Protein AF-A0A178ME48-F1 (afdb_monomer_lite)

Radius of gyration: 27.58 Å; chains: 1; bounding box: 76×24×87 Å

Structure (mmCIF, N/CA/C/O backbone):
data_AF-A0A178ME48-F1
#
_entry.id   AF-A0A178ME48-F1
#
loop_
_atom_site.group_PDB
_atom_site.id
_atom_site.type_symbol
_atom_site.label_atom_id
_atom_site.label_alt_id
_atom_site.label_comp_id
_atom_site.label_asym_id
_atom_site.label_entity_id
_atom_site.label_seq_id
_atom_site.pdbx_PDB_ins_code
_atom_site.Cartn_x
_atom_site.Cartn_y
_atom_site.Cartn_z
_atom_site.occupancy
_atom_site.B_iso_or_equiv
_atom_site.auth_seq_id
_atom_site.auth_comp_id
_atom_site.auth_asym_id
_atom_site.auth_atom_id
_atom_site.pdbx_PDB_model_num
ATOM 1 N N . MET A 1 1 ? -44.069 11.031 48.724 1.00 56.66 1 MET A N 1
ATOM 2 C CA . MET A 1 1 ? -45.030 9.923 48.886 1.00 56.66 1 MET A CA 1
ATOM 3 C C . MET A 1 1 ? -44.315 8.656 48.448 1.00 56.66 1 MET A C 1
ATOM 5 O O . MET A 1 1 ? -43.996 8.536 47.276 1.00 56.66 1 MET A O 1
ATOM 9 N N . TYR A 1 2 ? -43.898 7.829 49.403 1.00 69.81 2 TYR A N 1
ATOM 10 C CA . TYR A 1 2 ? -43.184 6.572 49.162 1.00 69.81 2 TYR A CA 1
ATOM 11 C C . TYR A 1 2 ? -44.232 5.474 48.965 1.00 69.81 2 TYR A C 1
ATOM 13 O O . TYR A 1 2 ? -45.113 5.345 49.812 1.00 69.81 2 TYR A O 1
ATOM 21 N N . ASP A 1 3 ? -44.177 4.758 47.842 1.00 74.25 3 ASP A N 1
ATOM 22 C CA . ASP A 1 3 ? -45.045 3.609 47.573 1.00 74.25 3 ASP A CA 1
ATOM 23 C C . ASP A 1 3 ? -44.369 2.336 48.121 1.00 74.25 3 ASP A C 1
ATOM 25 O O . ASP A 1 3 ? -43.380 1.884 47.534 1.00 74.25 3 ASP A O 1
ATOM 29 N N . PRO A 1 4 ? -44.860 1.761 49.238 1.00 77.12 4 PRO A N 1
ATOM 30 C CA . PRO A 1 4 ? -44.274 0.570 49.852 1.00 77.12 4 PRO A CA 1
ATOM 31 C C . PRO A 1 4 ? -44.461 -0.703 49.011 1.00 77.12 4 PRO A C 1
ATOM 33 O O . PRO A 1 4 ? -43.842 -1.717 49.322 1.00 77.12 4 PRO A O 1
ATOM 36 N N . ASN A 1 5 ? -45.278 -0.662 47.951 1.00 79.56 5 ASN A N 1
ATOM 37 C CA . ASN A 1 5 ? -45.484 -1.780 47.029 1.00 79.56 5 ASN A CA 1
ATOM 38 C C . ASN A 1 5 ? -44.728 -1.610 45.705 1.00 79.56 5 ASN A C 1
ATOM 40 O O . ASN A 1 5 ? -44.868 -2.446 44.811 1.00 79.56 5 ASN A O 1
ATOM 44 N N . SER A 1 6 ? -43.924 -0.552 45.559 1.00 73.94 6 SER A N 1
ATOM 45 C CA . SER A 1 6 ? -43.098 -0.371 44.370 1.00 73.94 6 SER A CA 1
ATOM 46 C C . SER A 1 6 ? -42.014 -1.454 44.331 1.00 73.94 6 SER A C 1
ATOM 48 O O . SER A 1 6 ? -41.171 -1.504 45.235 1.00 73.94 6 SER A O 1
ATOM 50 N N . PRO A 1 7 ? -41.983 -2.324 43.302 1.00 79.75 7 PRO A N 1
ATOM 51 C CA . PRO A 1 7 ? -40.892 -3.265 43.131 1.00 79.75 7 PRO A CA 1
ATOM 52 C C . PRO A 1 7 ? -39.629 -2.447 42.867 1.00 79.75 7 PRO A C 1
ATOM 54 O O . PRO A 1 7 ? -39.471 -1.875 41.785 1.00 79.75 7 PRO A O 1
ATOM 57 N N . TYR A 1 8 ? -38.738 -2.365 43.856 1.00 73.88 8 TYR A N 1
ATOM 58 C CA . TYR A 1 8 ? -37.428 -1.754 43.677 1.00 73.88 8 TYR A CA 1
ATOM 59 C C . TYR A 1 8 ? -36.722 -2.460 42.512 1.00 73.88 8 TYR A C 1
ATOM 61 O O . TYR A 1 8 ? -36.282 -3.604 42.637 1.00 73.88 8 TYR A O 1
ATOM 69 N N . ARG A 1 9 ? -36.645 -1.795 41.354 1.00 70.12 9 ARG A N 1
ATOM 70 C CA . ARG A 1 9 ? -35.775 -2.209 40.254 1.00 70.12 9 ARG A CA 1
ATOM 71 C C . ARG A 1 9 ? -34.460 -1.455 40.421 1.00 70.12 9 ARG A C 1
ATOM 73 O O . ARG A 1 9 ? -34.478 -0.229 40.300 1.00 70.12 9 ARG A O 1
ATOM 80 N N . PRO A 1 10 ? -33.339 -2.140 40.712 1.00 79.81 10 PRO A N 1
ATOM 81 C CA . PRO A 1 10 ? -32.049 -1.474 40.737 1.00 79.81 10 PRO A CA 1
ATOM 82 C C . PRO A 1 10 ? -31.808 -0.797 39.377 1.00 79.81 10 PRO A C 1
ATOM 84 O O . PRO A 1 10 ? -32.257 -1.326 38.350 1.00 79.81 10 PRO A O 1
ATOM 87 N N . PRO A 1 11 ? -31.122 0.359 39.344 1.00 77.25 11 PRO A N 1
ATOM 88 C CA . PRO A 1 11 ? -30.694 0.969 38.094 1.00 77.25 11 PRO A CA 1
ATOM 89 C C . PRO A 1 11 ? -29.951 -0.085 37.276 1.00 77.25 11 PRO A C 1
ATOM 91 O O . PRO A 1 11 ? -28.998 -0.691 37.769 1.00 77.25 11 PRO A O 1
ATOM 94 N N . GLN A 1 12 ? -30.406 -0.349 36.050 1.00 76.44 12 GLN A N 1
ATOM 95 C CA . GLN A 1 12 ? -29.649 -1.231 35.174 1.00 76.44 12 GLN A CA 1
ATOM 96 C C . GLN A 1 12 ? -28.285 -0.575 34.920 1.00 76.44 12 GLN A C 1
ATOM 98 O O . GLN A 1 12 ? -28.248 0.628 34.640 1.00 76.44 12 GLN A O 1
ATOM 103 N N . PRO A 1 13 ? -27.169 -1.316 35.047 1.00 78.06 13 PRO A N 1
ATOM 104 C CA . PRO A 1 13 ? -25.874 -0.781 34.666 1.00 78.06 13 PRO A CA 1
ATOM 105 C C . PRO A 1 13 ? -25.943 -0.321 33.202 1.00 78.06 13 PRO A C 1
ATOM 107 O O . PRO A 1 13 ? -26.645 -0.951 32.402 1.00 78.06 13 PRO A O 1
ATOM 110 N N . PRO A 1 14 ? -25.259 0.778 32.837 1.00 78.31 14 PRO A N 1
ATOM 111 C CA . PRO A 1 14 ? -25.242 1.233 31.456 1.00 78.31 14 PRO A CA 1
ATOM 112 C C . PRO A 1 14 ? -24.777 0.081 30.552 1.00 78.31 14 PRO A C 1
ATOM 114 O O . PRO A 1 14 ? -23.886 -0.677 30.950 1.00 78.31 14 PRO A O 1
ATOM 117 N N . PRO A 1 15 ? -25.368 -0.086 29.357 1.00 70.38 15 PRO A N 1
ATOM 118 C CA . PRO A 1 15 ? -24.941 -1.127 28.438 1.00 70.38 15 PRO A CA 1
ATOM 119 C C . PRO A 1 15 ? -23.449 -0.950 28.149 1.00 70.38 15 PRO A C 1
ATOM 121 O O . PRO A 1 15 ? -23.023 0.095 27.657 1.00 70.38 15 PRO A O 1
ATOM 124 N N . VAL A 1 16 ? -22.647 -1.967 28.472 1.00 68.25 16 VAL A N 1
ATOM 125 C CA . VAL A 1 16 ? -21.232 -2.009 28.100 1.00 68.25 16 VAL A CA 1
ATOM 126 C C . VAL A 1 16 ? -21.182 -2.196 26.589 1.00 68.25 16 VAL A C 1
ATOM 128 O O . VAL A 1 16 ? -21.391 -3.293 26.071 1.00 68.25 16 VAL A O 1
ATOM 131 N N . TYR A 1 17 ? 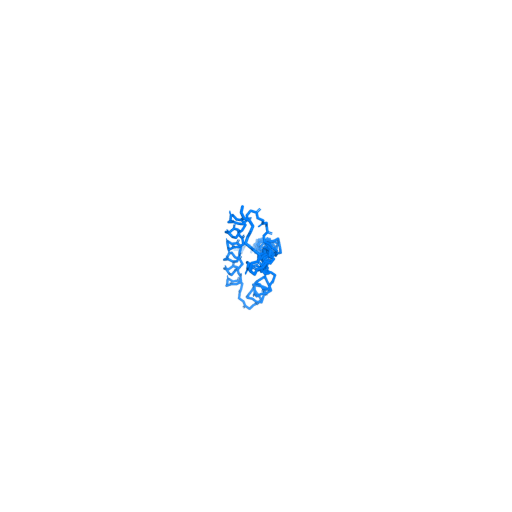-20.948 -1.108 25.864 1.00 65.00 17 TYR A N 1
ATOM 132 C CA . TYR A 1 17 ? -20.689 -1.153 24.434 1.00 65.00 17 TYR A CA 1
ATOM 133 C C . TYR A 1 17 ? -19.311 -1.787 24.221 1.00 65.00 17 TYR A C 1
ATOM 135 O O . TYR A 1 17 ? -18.278 -1.135 24.355 1.00 65.00 17 TYR A O 1
ATOM 143 N N . ILE A 1 18 ? -19.289 -3.082 23.894 1.00 63.16 18 ILE A N 1
ATOM 144 C CA . ILE A 1 18 ? -18.102 -3.721 23.324 1.00 63.16 18 ILE A CA 1
ATOM 145 C C . ILE A 1 18 ? -17.900 -3.062 21.959 1.00 63.16 18 ILE A C 1
ATOM 147 O O . ILE A 1 18 ? -18.546 -3.430 20.976 1.00 63.16 18 ILE A O 1
ATOM 151 N N . ILE A 1 19 ? -17.052 -2.035 21.899 1.00 60.88 19 ILE A N 1
ATOM 152 C CA . ILE A 1 19 ? -16.585 -1.509 20.621 1.00 60.88 19 ILE A CA 1
ATOM 153 C C . ILE A 1 19 ? -15.756 -2.635 20.023 1.00 60.88 19 ILE A C 1
ATOM 155 O O . ILE A 1 19 ? -14.652 -2.920 20.478 1.00 60.88 19 ILE A O 1
ATOM 159 N N . LYS A 1 20 ? -16.341 -3.345 19.059 1.00 54.34 20 LYS A N 1
ATOM 160 C CA . LYS A 1 20 ? -15.626 -4.339 18.275 1.00 54.34 20 LYS A CA 1
ATOM 161 C C . LYS A 1 20 ? -14.550 -3.574 17.513 1.00 54.34 20 LYS A C 1
ATOM 163 O O . LYS A 1 20 ? -14.851 -2.893 16.536 1.00 54.34 20 LYS A O 1
ATOM 168 N N . GLU A 1 21 ? -13.324 -3.610 18.020 1.00 55.81 21 GLU A N 1
ATOM 169 C CA . GLU A 1 21 ? -12.171 -3.069 17.316 1.00 55.81 21 GLU A CA 1
ATOM 170 C C . GLU A 1 21 ? -12.008 -3.913 16.046 1.00 55.81 21 GLU A C 1
ATOM 172 O O . GLU A 1 21 ? -11.587 -5.069 16.077 1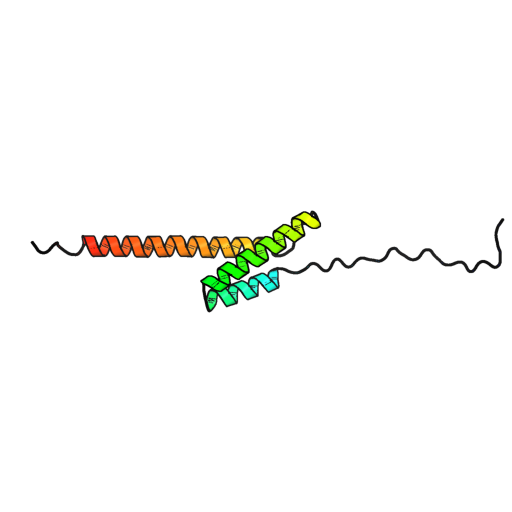.00 55.81 21 GLU A O 1
ATOM 177 N N . GLU A 1 22 ? -12.491 -3.381 14.923 1.00 54.84 22 GLU A N 1
ATOM 178 C CA . GLU A 1 22 ? -12.311 -3.978 13.603 1.00 54.84 22 GLU A CA 1
ATOM 179 C C . GLU A 1 22 ? -10.802 -4.077 13.350 1.00 54.84 22 GLU A C 1
ATOM 181 O O . GLU A 1 22 ? -10.139 -3.082 13.060 1.00 54.84 22 GLU A O 1
ATOM 186 N N . SER A 1 23 ? -10.238 -5.274 13.510 1.00 57.31 23 SER A N 1
ATOM 187 C CA . SER A 1 23 ? -8.801 -5.480 13.361 1.00 57.31 23 SER A CA 1
ATOM 188 C C . SER A 1 23 ? -8.425 -5.440 11.876 1.00 57.31 23 SER A C 1
ATOM 190 O O . SER A 1 23 ? -8.573 -6.425 11.144 1.00 57.31 23 SER A O 1
ATOM 192 N N . PHE A 1 24 ? -7.911 -4.297 11.409 1.00 63.72 24 PHE A N 1
ATOM 193 C CA . PHE A 1 24 ? -7.425 -4.141 10.030 1.00 63.72 24 PHE A CA 1
ATOM 194 C C . PHE A 1 24 ? -6.159 -4.967 9.755 1.00 63.72 24 PHE A C 1
ATOM 196 O O . PHE A 1 24 ? -5.747 -5.097 8.606 1.00 63.72 24 PHE A O 1
ATOM 203 N N . THR A 1 25 ? -5.570 -5.594 10.774 1.00 64.75 25 THR A N 1
ATOM 204 C CA . THR A 1 25 ? -4.440 -6.524 10.650 1.00 64.75 25 THR A CA 1
ATOM 205 C C . THR A 1 25 ? -4.785 -7.735 9.778 1.00 64.75 25 THR A C 1
ATOM 207 O O . THR A 1 25 ? -3.986 -8.136 8.937 1.00 64.75 25 THR A O 1
ATOM 210 N N . SER A 1 26 ? -6.005 -8.275 9.890 1.00 65.06 26 SER A N 1
ATOM 211 C CA . SER A 1 26 ? -6.449 -9.391 9.034 1.00 65.06 26 SER A CA 1
ATOM 212 C C . SER A 1 26 ? -6.597 -8.958 7.572 1.00 65.06 26 SER A C 1
ATOM 214 O O . SER A 1 26 ? -6.219 -9.686 6.653 1.00 65.06 26 SER A O 1
ATOM 216 N N . LYS A 1 27 ? -7.078 -7.727 7.354 1.00 69.00 27 LYS A N 1
ATOM 217 C CA . LYS A 1 27 ? -7.151 -7.095 6.030 1.00 69.00 27 LYS A CA 1
ATOM 218 C C . LYS A 1 27 ? -5.744 -6.848 5.452 1.00 69.00 27 LYS A C 1
ATOM 220 O O . LYS A 1 27 ? -5.539 -7.081 4.265 1.00 69.00 27 LYS A O 1
ATOM 225 N N . ALA A 1 28 ? -4.768 -6.486 6.293 1.00 68.88 28 ALA A N 1
ATOM 226 C CA . ALA A 1 28 ? -3.360 -6.308 5.915 1.00 68.88 28 ALA A CA 1
ATOM 227 C C . ALA A 1 28 ? -2.692 -7.617 5.443 1.00 68.88 28 ALA A C 1
ATOM 229 O O . ALA A 1 28 ? -1.930 -7.630 4.474 1.00 68.88 28 ALA A O 1
ATOM 230 N N . ILE A 1 29 ? -2.999 -8.740 6.099 1.00 73.19 29 ILE A N 1
ATOM 231 C CA . ILE A 1 29 ? -2.498 -10.063 5.696 1.00 73.19 29 ILE A CA 1
ATOM 232 C C . ILE A 1 29 ? -3.102 -10.473 4.350 1.00 73.19 29 ILE A C 1
ATOM 234 O O . ILE A 1 29 ? -2.386 -10.957 3.476 1.00 73.19 29 ILE A O 1
ATOM 238 N N . LEU A 1 30 ? -4.396 -10.216 4.138 1.00 76.88 30 LEU A N 1
ATOM 239 C CA . LEU A 1 30 ? -5.041 -10.481 2.853 1.00 76.88 30 LEU A CA 1
ATOM 240 C C . LEU A 1 30 ? -4.379 -9.680 1.720 1.00 76.88 30 LEU A C 1
ATOM 242 O O . LEU A 1 30 ? -4.072 -10.242 0.672 1.00 76.88 30 LEU A O 1
ATOM 246 N N . THR A 1 31 ? -4.078 -8.396 1.942 1.00 74.06 31 THR A N 1
ATOM 247 C CA . THR A 1 31 ? -3.332 -7.588 0.964 1.00 74.06 31 THR A CA 1
ATOM 248 C C . THR A 1 31 ? -1.936 -8.123 0.682 1.00 74.06 31 THR A C 1
ATOM 250 O O . THR A 1 31 ? -1.519 -8.080 -0.472 1.00 74.06 31 THR A O 1
ATOM 253 N N . LEU A 1 32 ? -1.236 -8.675 1.682 1.00 72.00 32 LEU A N 1
ATOM 254 C CA . LEU A 1 32 ? 0.070 -9.319 1.488 1.00 72.00 32 L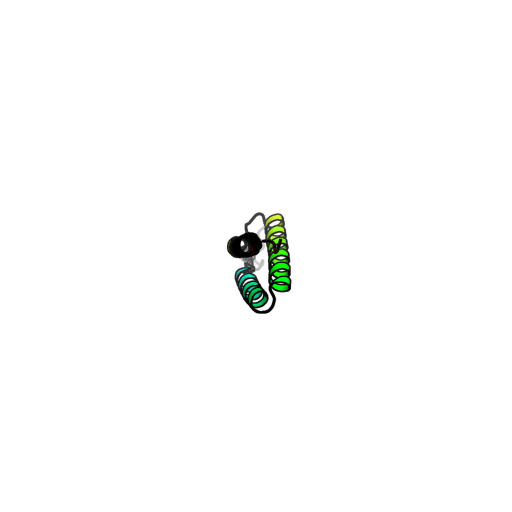EU A CA 1
ATOM 255 C C . LEU A 1 32 ? -0.039 -10.496 0.516 1.00 72.00 32 LEU A C 1
ATOM 257 O O . LEU A 1 32 ? 0.742 -10.600 -0.427 1.00 72.00 32 LEU A O 1
ATOM 261 N N . VAL A 1 33 ? -1.036 -11.359 0.726 1.00 79.44 33 VAL A N 1
ATOM 262 C CA . VAL A 1 33 ? -1.287 -12.516 -0.143 1.00 79.44 33 VAL A CA 1
ATOM 263 C C . VAL A 1 33 ? -1.644 -12.059 -1.557 1.00 79.44 33 VAL A C 1
ATOM 265 O O . VAL A 1 33 ? -1.110 -12.599 -2.524 1.00 79.44 33 VAL A O 1
ATOM 268 N N . LEU A 1 34 ? -2.487 -11.030 -1.697 1.00 74.50 34 LEU A N 1
ATOM 269 C CA . LEU A 1 34 ? -2.817 -10.483 -3.013 1.00 74.50 34 LEU A CA 1
ATOM 270 C C . LEU A 1 34 ? -1.580 -9.910 -3.710 1.00 74.50 34 LEU A C 1
ATOM 272 O O . LEU A 1 34 ? -1.382 -10.222 -4.877 1.00 74.50 34 LEU A O 1
ATOM 276 N N . TYR A 1 35 ? -0.725 -9.154 -3.012 1.00 72.19 35 TYR A N 1
ATOM 277 C CA . TYR A 1 35 ? 0.541 -8.660 -3.570 1.00 72.19 35 TYR A CA 1
ATOM 278 C C . TYR A 1 35 ? 1.447 -9.783 -4.079 1.00 72.19 35 TYR A C 1
ATOM 280 O O . TYR A 1 35 ? 2.143 -9.585 -5.073 1.00 72.19 35 TYR A O 1
ATOM 288 N N . PHE A 1 36 ? 1.443 -10.937 -3.406 1.00 69.69 36 PHE A N 1
ATOM 289 C CA . PHE A 1 36 ? 2.279 -12.080 -3.762 1.00 69.69 36 PHE A CA 1
ATOM 290 C C . PHE A 1 36 ? 1.829 -12.761 -5.062 1.00 69.69 36 PHE A C 1
ATOM 292 O O . PHE A 1 36 ? 2.664 -13.131 -5.881 1.00 69.69 36 PHE A O 1
ATOM 299 N N . VAL A 1 37 ? 0.517 -12.910 -5.270 1.00 76.06 37 VAL A N 1
ATOM 300 C CA . VAL A 1 37 ? -0.029 -13.559 -6.477 1.00 76.06 37 VAL A CA 1
ATOM 301 C C . VAL A 1 37 ? -0.130 -12.565 -7.637 1.00 76.06 37 VAL A C 1
ATOM 303 O O . VAL A 1 37 ? 0.166 -12.902 -8.780 1.00 76.06 37 VAL A O 1
ATOM 306 N N . LEU A 1 38 ? -0.552 -11.332 -7.350 1.00 77.62 38 LEU A N 1
ATOM 307 C CA . LEU A 1 38 ? -0.824 -10.291 -8.334 1.00 77.62 38 LEU A CA 1
ATOM 308 C C . LEU A 1 38 ? -0.568 -8.899 -7.715 1.00 77.62 38 LEU A C 1
ATOM 310 O O . LEU A 1 38 ? -1.365 -8.375 -6.935 1.00 77.62 38 LEU A O 1
ATOM 314 N N . TYR A 1 39 ? 0.520 -8.244 -8.126 1.00 74.81 39 TYR A N 1
ATOM 315 C CA . TYR A 1 39 ? 0.946 -6.956 -7.558 1.00 74.81 39 TYR A CA 1
ATOM 316 C C . TYR A 1 39 ? -0.145 -5.863 -7.603 1.00 74.81 39 TYR A C 1
ATOM 318 O O . TYR A 1 39 ? -0.358 -5.146 -6.625 1.00 74.81 39 TYR A O 1
ATOM 326 N N . ILE A 1 40 ? -0.876 -5.753 -8.721 1.00 77.25 40 ILE A N 1
ATOM 327 C CA . ILE A 1 40 ? -1.915 -4.728 -8.932 1.00 77.25 40 ILE A CA 1
ATOM 328 C C . ILE A 1 40 ? -3.117 -4.882 -7.980 1.00 77.25 40 ILE A C 1
ATOM 330 O O . ILE A 1 40 ? -3.433 -3.922 -7.277 1.00 77.25 40 ILE A O 1
ATOM 334 N N . PRO A 1 41 ? -3.810 -6.032 -7.899 1.00 77.00 41 PRO A N 1
ATOM 335 C CA . PRO A 1 41 ? -4.924 -6.191 -6.966 1.00 77.00 41 PRO A CA 1
ATOM 336 C C . PRO A 1 41 ? -4.489 -6.113 -5.496 1.00 77.00 41 PRO A C 1
ATOM 338 O O . PRO A 1 41 ? -5.271 -5.626 -4.681 1.00 77.00 41 PRO A O 1
ATOM 341 N N . GLY A 1 42 ? -3.247 -6.486 -5.154 1.00 81.88 42 GLY A N 1
ATOM 342 C CA . GLY A 1 42 ? -2.675 -6.229 -3.824 1.00 81.88 42 GLY A CA 1
ATOM 343 C C . GLY A 1 42 ? -2.612 -4.740 -3.485 1.00 81.88 42 GLY A C 1
ATOM 344 O O . GLY A 1 42 ? -3.085 -4.327 -2.425 1.00 81.88 42 GLY A O 1
ATOM 345 N N . LEU A 1 43 ? -2.127 -3.918 -4.422 1.00 81.69 43 LEU A N 1
ATOM 346 C CA . LEU A 1 43 ? -2.090 -2.458 -4.290 1.00 81.69 43 LEU A CA 1
ATOM 347 C C . LEU A 1 43 ? -3.494 -1.853 -4.151 1.00 81.69 43 LEU A C 1
ATOM 349 O O . LEU A 1 43 ? -3.717 -1.013 -3.279 1.00 81.69 43 LEU A O 1
ATOM 353 N N . ILE A 1 44 ? -4.448 -2.300 -4.973 1.00 84.50 44 ILE A N 1
ATOM 354 C CA . ILE A 1 44 ? -5.835 -1.811 -4.931 1.00 84.50 44 ILE A CA 1
ATOM 355 C C . ILE A 1 44 ? -6.465 -2.114 -3.570 1.00 84.50 44 ILE A C 1
ATOM 357 O O . ILE A 1 44 ? -7.001 -1.210 -2.928 1.00 84.50 44 ILE A O 1
ATOM 361 N N . ALA A 1 45 ? -6.368 -3.359 -3.099 1.00 84.38 45 ALA A N 1
ATOM 362 C CA . ALA A 1 45 ? -6.915 -3.747 -1.803 1.00 84.38 45 ALA A CA 1
ATOM 363 C C . ALA A 1 45 ? -6.267 -2.958 -0.648 1.00 84.38 45 ALA A C 1
ATOM 365 O O . ALA A 1 45 ? -6.967 -2.521 0.266 1.00 84.38 45 ALA A O 1
ATOM 366 N N . ASN A 1 46 ? -4.961 -2.683 -0.727 1.00 85.06 46 ASN A N 1
ATOM 367 C CA . ASN A 1 46 ? -4.242 -1.894 0.274 1.00 85.06 46 ASN A CA 1
ATOM 368 C C . ASN A 1 46 ? -4.758 -0.442 0.328 1.00 85.06 46 ASN A C 1
ATOM 370 O O . ASN A 1 46 ? -5.030 0.090 1.402 1.00 85.06 46 ASN A O 1
ATOM 374 N N . ILE A 1 47 ? -5.016 0.184 -0.825 1.00 85.00 47 ILE A N 1
ATOM 375 C CA . ILE A 1 47 ? -5.604 1.535 -0.890 1.00 85.00 47 ILE A CA 1
ATOM 376 C C . ILE A 1 47 ? -7.043 1.552 -0.349 1.00 85.00 47 ILE A C 1
ATOM 378 O O . ILE A 1 47 ? -7.415 2.463 0.396 1.00 85.00 47 ILE A O 1
ATOM 382 N N . VAL A 1 48 ? -7.856 0.549 -0.695 1.00 87.75 48 VAL A N 1
ATOM 383 C CA . VAL A 1 48 ? -9.251 0.448 -0.233 1.00 87.75 48 VAL A CA 1
ATOM 384 C C . VAL A 1 48 ? -9.311 0.326 1.290 1.00 87.75 48 VAL A C 1
ATOM 386 O O . VAL A 1 48 ? -10.006 1.109 1.940 1.00 87.75 48 VAL A O 1
ATOM 389 N N . PHE A 1 49 ? -8.538 -0.590 1.878 1.00 83.50 49 PHE A N 1
ATOM 390 C CA . PHE A 1 49 ? -8.507 -0.772 3.331 1.00 83.50 49 PHE A CA 1
ATOM 391 C C . PHE A 1 49 ? -7.913 0.432 4.065 1.00 83.50 49 PHE A C 1
ATOM 393 O O . PHE A 1 49 ? -8.355 0.755 5.168 1.00 83.50 49 PHE A O 1
ATOM 400 N N . TRP A 1 50 ? -6.973 1.148 3.445 1.00 84.75 50 TRP A N 1
ATOM 401 C CA . TRP A 1 50 ? -6.433 2.384 4.005 1.00 84.75 50 TRP A CA 1
ATOM 402 C C . TRP A 1 50 ? -7.482 3.499 4.058 1.00 84.75 50 TRP A C 1
ATOM 404 O O . TRP A 1 50 ? -7.627 4.169 5.085 1.00 84.75 50 TRP A O 1
ATOM 414 N N . ASN A 1 51 ? -8.252 3.675 2.980 1.00 86.38 51 ASN A N 1
ATOM 415 C CA . ASN A 1 51 ? -9.357 4.632 2.935 1.00 86.38 51 ASN A CA 1
ATOM 416 C C . ASN A 1 51 ? -10.456 4.281 3.940 1.00 86.38 51 ASN A C 1
ATOM 418 O O . ASN A 1 51 ? -10.999 5.171 4.597 1.00 86.38 51 ASN A O 1
ATOM 422 N N . GLU A 1 52 ? -10.751 2.995 4.111 1.00 84.19 52 GLU A N 1
ATOM 423 C CA . GLU A 1 52 ? -11.719 2.546 5.106 1.00 84.19 52 GLU A CA 1
ATOM 424 C C . GLU A 1 52 ? -11.233 2.825 6.535 1.00 84.19 52 GLU A C 1
ATOM 426 O O . GLU A 1 52 ? -11.959 3.435 7.320 1.00 84.19 52 GLU A O 1
ATOM 431 N N . ALA A 1 53 ? -9.971 2.515 6.850 1.00 82.94 53 ALA A N 1
ATOM 432 C CA . ALA A 1 53 ? -9.360 2.852 8.137 1.00 82.94 53 ALA A CA 1
ATOM 433 C C . ALA A 1 53 ? -9.354 4.372 8.399 1.00 82.94 53 ALA A C 1
ATOM 435 O O . ALA A 1 53 ? -9.598 4.827 9.518 1.00 82.94 53 ALA A O 1
ATOM 436 N N . ARG A 1 54 ? -9.118 5.191 7.367 1.00 84.94 54 ARG A N 1
ATOM 437 C CA . ARG A 1 54 ? -9.188 6.656 7.471 1.00 84.94 54 ARG A CA 1
ATOM 438 C C . ARG A 1 54 ? -10.612 7.143 7.754 1.00 84.94 54 ARG A C 1
ATOM 440 O O . ARG A 1 54 ? -10.783 8.021 8.597 1.00 84.94 54 ARG A O 1
ATOM 447 N N . ASN A 1 55 ? -11.617 6.570 7.093 1.00 84.56 55 ASN A N 1
ATOM 448 C CA . ASN A 1 55 ? -13.023 6.903 7.330 1.00 84.56 55 ASN A CA 1
ATOM 449 C C . ASN A 1 55 ? -13.485 6.494 8.730 1.00 84.56 55 ASN A C 1
ATOM 451 O O . ASN A 1 55 ? -14.193 7.261 9.380 1.00 84.56 55 ASN A O 1
ATOM 455 N N . VAL A 1 56 ? -13.061 5.325 9.217 1.00 82.81 56 VAL A N 1
ATOM 456 C CA . VAL A 1 56 ? -13.336 4.894 10.595 1.00 82.81 56 VAL A CA 1
ATOM 457 C C . VAL A 1 56 ? -12.707 5.874 11.580 1.00 82.81 56 VAL A C 1
ATOM 459 O O . VAL A 1 56 ? -13.417 6.390 12.436 1.00 82.81 56 VAL A O 1
ATOM 462 N N . GLN A 1 57 ? -11.430 6.231 11.399 1.00 83.38 57 GLN A N 1
ATOM 463 C CA . GLN A 1 57 ? -10.756 7.214 12.254 1.00 83.38 57 GLN A CA 1
ATOM 464 C C . GLN A 1 57 ? -11.461 8.577 12.269 1.00 83.38 57 GLN A C 1
ATOM 466 O O . GLN A 1 57 ? -11.572 9.200 13.322 1.00 83.38 57 GLN A O 1
ATOM 471 N N . ALA A 1 58 ? -11.945 9.040 11.113 1.00 85.62 58 ALA A N 1
ATOM 472 C CA . ALA A 1 58 ? -12.664 10.306 11.003 1.00 85.62 58 ALA A CA 1
ATOM 473 C C . ALA A 1 58 ? -14.011 10.290 11.746 1.00 85.62 58 ALA A C 1
ATOM 475 O O . ALA A 1 58 ? -14.444 11.325 12.243 1.00 85.62 58 ALA A O 1
ATOM 476 N N . ARG A 1 59 ? -14.667 9.125 11.836 1.00 81.50 59 ARG A N 1
ATOM 477 C CA . ARG A 1 59 ? -15.966 8.967 12.511 1.00 81.50 59 ARG A CA 1
ATOM 478 C C . ARG A 1 59 ? -15.842 8.701 14.008 1.00 81.50 59 ARG A C 1
ATOM 480 O O . ARG A 1 59 ? -16.696 9.145 14.764 1.00 81.50 59 ARG A O 1
ATOM 487 N N . THR A 1 60 ? -14.816 7.970 14.434 1.00 82.12 60 THR A N 1
ATOM 488 C CA . THR A 1 60 ? -14.643 7.556 15.837 1.00 82.12 60 THR A CA 1
ATOM 489 C C . THR A 1 60 ? -13.684 8.453 16.617 1.00 82.12 60 THR A C 1
ATOM 491 O O . THR A 1 60 ? -13.618 8.351 17.839 1.00 82.12 60 THR A O 1
ATOM 494 N N . GLY A 1 61 ? -12.899 9.298 15.937 1.00 80.31 61 GLY A N 1
ATOM 495 C CA . GLY A 1 61 ? -11.845 10.115 16.547 1.00 80.31 61 GLY A CA 1
ATOM 496 C C . GLY A 1 61 ? -10.639 9.308 17.048 1.00 80.31 61 GLY A C 1
ATOM 497 O O . GLY A 1 61 ? -9.664 9.890 17.521 1.00 80.31 61 GLY A O 1
ATOM 498 N N . ARG A 1 62 ? -10.670 7.975 16.925 1.00 77.38 62 ARG A N 1
ATOM 499 C CA . ARG A 1 62 ? -9.627 7.061 17.400 1.00 77.38 62 ARG A CA 1
ATOM 500 C C . ARG A 1 62 ? -8.965 6.377 16.210 1.00 77.38 62 ARG A C 1
ATOM 502 O O . ARG A 1 62 ? -9.639 5.957 15.273 1.00 77.38 62 ARG A O 1
ATOM 509 N N . ALA A 1 63 ? -7.637 6.287 16.222 1.00 73.00 63 ALA A N 1
ATOM 510 C CA . ALA A 1 63 ? -6.904 5.593 15.167 1.00 73.00 63 ALA A CA 1
ATOM 511 C C . ALA A 1 63 ? -7.218 4.085 15.220 1.00 73.00 63 ALA A C 1
ATOM 513 O O . ALA A 1 63 ? -6.985 3.486 16.268 1.00 73.00 63 ALA A O 1
ATOM 514 N N . PRO A 1 64 ? -7.737 3.473 14.138 1.00 77.81 64 PRO A N 1
ATOM 515 C CA . PRO A 1 64 ? -8.034 2.048 14.132 1.00 77.81 64 PRO A CA 1
ATOM 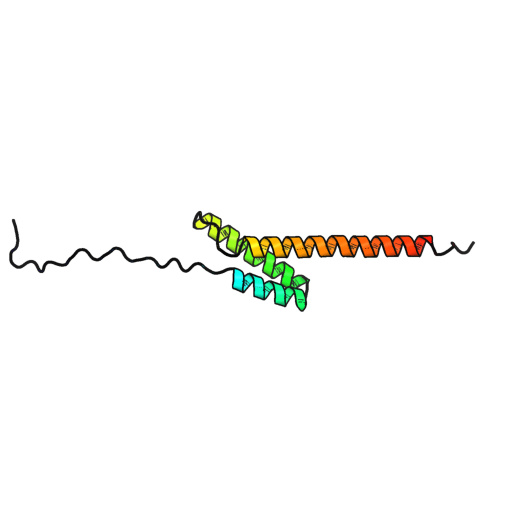516 C C . PRO A 1 64 ? -6.748 1.219 14.137 1.00 77.81 64 PRO A C 1
ATOM 518 O O . PRO A 1 64 ? -5.770 1.547 13.448 1.00 77.81 64 PRO A O 1
ATOM 521 N N . GLU A 1 65 ? -6.771 0.126 14.896 1.00 73.25 65 GLU A N 1
ATOM 522 C CA . GLU A 1 65 ? -5.679 -0.840 14.954 1.00 73.25 65 GLU A CA 1
ATOM 523 C C . GLU A 1 65 ? -5.373 -1.410 13.563 1.00 73.25 65 GLU A C 1
ATOM 525 O O . GLU A 1 65 ? -6.267 -1.774 12.800 1.00 73.25 65 GLU A O 1
ATOM 530 N N . GLY A 1 66 ? -4.087 -1.469 13.211 1.00 71.94 66 GLY A N 1
ATOM 531 C CA . GLY A 1 66 ? -3.623 -1.999 11.924 1.00 71.94 66 GLY A CA 1
ATOM 532 C C . GLY A 1 66 ? -3.445 -0.965 10.803 1.00 71.94 66 GLY A C 1
ATOM 533 O O . GLY A 1 66 ? -2.775 -1.275 9.818 1.00 71.94 66 GLY A O 1
ATOM 534 N N . LYS A 1 67 ? -3.909 0.289 10.953 1.00 77.94 67 LYS A N 1
ATOM 535 C CA . LYS A 1 67 ? -3.691 1.356 9.943 1.00 77.94 67 LYS A CA 1
ATOM 536 C C . LYS A 1 67 ? -2.205 1.603 9.642 1.00 77.94 67 LYS A C 1
ATOM 538 O O . LYS A 1 67 ? -1.823 1.836 8.492 1.00 77.94 67 LYS A O 1
ATOM 543 N N . GLY A 1 68 ? -1.366 1.564 10.679 1.00 80.00 68 GLY A N 1
ATOM 544 C CA . GLY A 1 68 ? 0.083 1.755 10.556 1.00 80.00 68 GLY A CA 1
ATOM 545 C C . GLY A 1 68 ? 0.757 0.642 9.752 1.00 80.00 68 GLY A C 1
ATOM 546 O O . GLY A 1 68 ? 1.551 0.934 8.865 1.00 80.00 68 GLY A O 1
ATOM 547 N N . CYS A 1 69 ? 0.374 -0.615 9.993 1.00 81.44 69 CYS A N 1
ATOM 548 C CA . CYS A 1 69 ? 0.871 -1.772 9.244 1.00 81.44 69 CYS A CA 1
ATOM 549 C C . CYS A 1 69 ? 0.507 -1.667 7.758 1.00 81.44 69 CYS A C 1
ATOM 551 O O . CYS A 1 69 ? 1.362 -1.822 6.890 1.00 81.44 69 CYS A O 1
ATOM 553 N N . LEU A 1 70 ? -0.742 -1.298 7.480 1.00 80.38 70 LEU A N 1
ATOM 554 C CA . LEU A 1 70 ? -1.252 -1.123 6.125 1.00 80.38 70 LEU A CA 1
ATOM 555 C C . LEU A 1 70 ? -0.485 -0.022 5.363 1.00 80.38 70 LEU A C 1
ATOM 557 O O . LEU A 1 70 ? -0.044 -0.206 4.230 1.00 80.38 70 LEU A O 1
ATOM 561 N N . THR A 1 71 ? -0.228 1.103 6.041 1.00 83.25 71 THR A N 1
ATOM 562 C CA . THR A 1 71 ? 0.564 2.216 5.494 1.00 83.25 71 THR A CA 1
ATOM 563 C C . THR A 1 71 ? 2.022 1.811 5.253 1.00 83.25 71 THR A C 1
ATOM 565 O O . THR A 1 71 ? 2.564 2.087 4.185 1.00 83.25 71 THR A O 1
ATOM 568 N N . ALA A 1 72 ? 2.657 1.129 6.212 1.00 85.56 72 ALA A N 1
ATOM 569 C CA . ALA A 1 72 ? 4.040 0.670 6.091 1.00 85.56 72 ALA A CA 1
ATOM 570 C C . ALA A 1 72 ? 4.215 -0.314 4.928 1.00 85.56 72 ALA A C 1
ATOM 572 O O . ALA A 1 72 ? 5.168 -0.200 4.161 1.00 85.56 72 ALA A O 1
ATOM 573 N N . MET A 1 73 ? 3.263 -1.232 4.755 1.00 82.12 73 MET A N 1
ATOM 574 C CA . MET A 1 73 ? 3.257 -2.181 3.647 1.00 82.12 73 MET A CA 1
ATOM 575 C C . MET A 1 73 ? 3.130 -1.475 2.291 1.00 82.12 73 MET A C 1
ATOM 577 O O . MET A 1 73 ? 3.831 -1.827 1.346 1.00 82.12 73 MET A O 1
ATOM 581 N N . LEU A 1 74 ? 2.285 -0.441 2.199 1.00 85.56 74 LEU A N 1
ATOM 582 C CA . LEU A 1 74 ? 2.132 0.350 0.976 1.00 85.56 74 LEU A CA 1
ATOM 583 C C . LEU A 1 74 ? 3.424 1.105 0.635 1.00 85.56 74 LEU A C 1
ATOM 585 O O . LEU A 1 74 ? 3.878 1.058 -0.506 1.00 85.56 74 LEU A O 1
ATOM 589 N N . ILE A 1 75 ? 4.048 1.742 1.631 1.00 87.94 75 ILE A N 1
ATOM 590 C CA . ILE A 1 75 ? 5.325 2.451 1.460 1.00 87.94 75 ILE A CA 1
ATOM 591 C C . ILE A 1 75 ? 6.421 1.479 1.020 1.00 87.94 75 ILE A C 1
ATOM 593 O O . ILE A 1 75 ? 7.126 1.763 0.055 1.00 87.94 75 ILE A O 1
ATOM 597 N N . MET A 1 76 ? 6.546 0.327 1.683 1.00 85.38 76 MET A N 1
ATOM 598 C CA . MET A 1 76 ? 7.556 -0.682 1.355 1.00 85.38 76 MET A CA 1
ATOM 599 C C . MET A 1 76 ? 7.429 -1.151 -0.100 1.00 85.38 76 MET A C 1
ATOM 601 O O . MET A 1 76 ? 8.425 -1.173 -0.825 1.00 85.38 76 MET A O 1
ATOM 605 N N . GLN A 1 77 ? 6.207 -1.442 -0.557 1.00 84.50 77 GLN A N 1
ATOM 606 C CA . GLN A 1 77 ? 5.969 -1.875 -1.935 1.00 84.50 77 GLN A CA 1
ATOM 607 C C . GLN A 1 77 ? 6.197 -0.773 -2.964 1.00 84.50 77 GLN A C 1
ATOM 609 O O . GLN A 1 77 ? 6.680 -1.070 -4.059 1.00 84.50 77 GLN A O 1
ATOM 614 N N . LEU A 1 78 ? 5.883 0.481 -2.632 1.00 87.00 78 LEU A N 1
ATOM 615 C CA . LEU A 1 78 ? 6.135 1.617 -3.516 1.00 87.00 78 LEU A CA 1
ATOM 616 C C . LEU A 1 78 ? 7.641 1.877 -3.659 1.00 87.00 78 LEU A C 1
ATOM 618 O O . LEU A 1 78 ? 8.142 2.039 -4.769 1.00 87.00 78 LEU A O 1
ATOM 622 N N . VAL A 1 79 ? 8.371 1.861 -2.540 1.00 91.12 79 VAL A N 1
ATOM 623 C CA . VAL A 1 79 ? 9.830 2.032 -2.514 1.00 91.12 79 VAL A CA 1
ATOM 624 C C . VAL A 1 79 ? 10.513 0.899 -3.276 1.00 91.12 79 VAL A C 1
ATOM 626 O O . VAL A 1 79 ? 11.367 1.167 -4.118 1.00 91.12 79 VAL A O 1
ATOM 629 N N . GLY A 1 80 ? 10.105 -0.355 -3.053 1.00 87.19 80 GLY A N 1
ATOM 630 C CA . GLY A 1 80 ? 10.632 -1.505 -3.791 1.00 87.19 80 GLY A CA 1
ATOM 631 C C . GLY A 1 80 ? 10.400 -1.406 -5.304 1.00 87.19 80 GLY A C 1
ATOM 632 O O . GLY A 1 80 ? 11.299 -1.715 -6.089 1.00 87.19 80 GLY A O 1
ATOM 633 N N . LEU A 1 81 ? 9.233 -0.913 -5.733 1.00 86.56 81 LEU A N 1
ATOM 634 C CA . LEU A 1 81 ? 8.930 -0.704 -7.153 1.00 86.56 81 LEU A CA 1
ATOM 635 C C . LEU A 1 81 ? 9.789 0.408 -7.773 1.00 86.56 81 LEU A C 1
ATOM 637 O O . LEU A 1 81 ? 10.307 0.237 -8.873 1.00 86.56 81 LEU A O 1
ATOM 641 N N . ILE A 1 82 ? 10.004 1.516 -7.061 1.00 91.44 82 ILE A N 1
ATOM 642 C CA . ILE A 1 82 ? 10.871 2.604 -7.538 1.00 91.44 82 ILE A CA 1
ATOM 643 C C . ILE A 1 82 ? 12.325 2.131 -7.644 1.00 91.44 82 ILE A C 1
ATOM 645 O O . ILE A 1 82 ? 1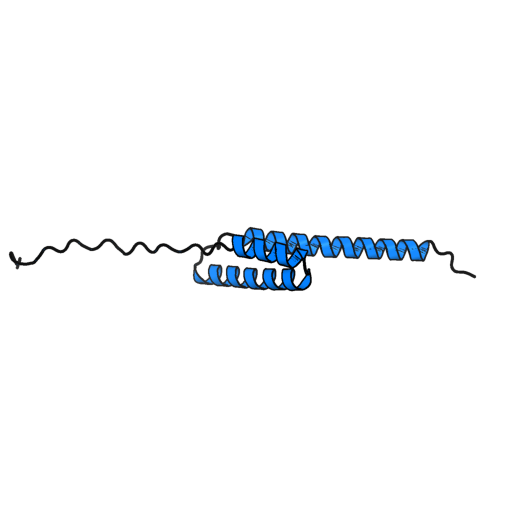2.968 2.356 -8.666 1.00 91.44 82 ILE A O 1
ATOM 649 N N . LEU A 1 83 ? 12.842 1.451 -6.6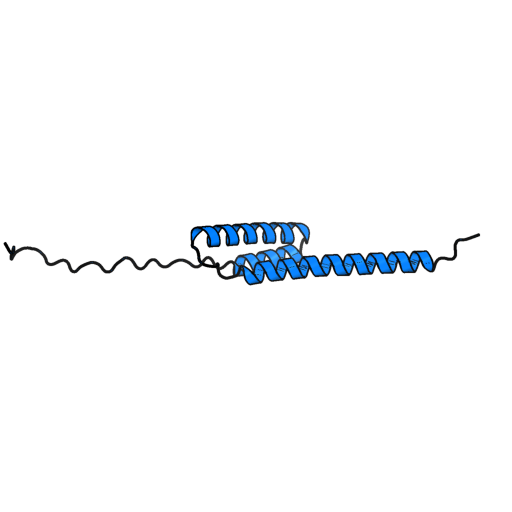16 1.00 92.56 83 LEU A N 1
ATOM 650 C CA . LEU A 1 83 ? 14.225 0.967 -6.602 1.00 92.56 83 LEU A CA 1
ATOM 651 C C . LEU A 1 83 ? 14.480 -0.081 -7.688 1.00 92.56 83 LEU A C 1
ATOM 653 O O . LEU A 1 83 ? 15.493 -0.001 -8.378 1.00 92.56 83 LEU A O 1
ATOM 657 N N . SER A 1 84 ? 13.561 -1.032 -7.875 1.00 88.56 84 SER A N 1
ATOM 658 C CA . SER A 1 84 ? 13.674 -2.016 -8.959 1.00 88.56 84 SER A CA 1
ATOM 659 C C . SER A 1 84 ? 13.600 -1.354 -10.336 1.00 88.56 84 SER A C 1
ATOM 661 O O . SER A 1 84 ? 14.430 -1.655 -11.191 1.00 88.56 84 SER A O 1
ATOM 663 N N . GLY A 1 85 ? 12.689 -0.397 -10.540 1.00 91.38 85 GLY A N 1
ATOM 664 C CA . GLY A 1 85 ? 12.609 0.379 -11.779 1.00 91.38 85 GLY A CA 1
ATOM 665 C C . GLY A 1 85 ? 13.893 1.158 -12.078 1.00 91.38 85 GLY A C 1
ATOM 666 O O . GLY A 1 85 ? 14.404 1.092 -13.195 1.00 91.38 85 GLY A O 1
ATOM 667 N N . LEU A 1 86 ? 14.461 1.840 -11.077 1.00 94.06 86 LEU A N 1
ATOM 668 C CA . LEU A 1 86 ? 15.742 2.541 -11.207 1.00 94.06 86 LEU A CA 1
ATOM 669 C C . LEU A 1 86 ? 16.884 1.580 -11.533 1.00 94.06 86 LEU A C 1
ATOM 671 O O . LEU A 1 86 ? 17.679 1.865 -12.422 1.00 94.06 86 LEU A O 1
ATOM 675 N N . PHE A 1 87 ? 16.948 0.434 -10.856 1.00 94.38 87 PHE A N 1
ATOM 676 C CA . PHE A 1 87 ? 17.963 -0.582 -11.109 1.00 94.38 87 PHE A CA 1
ATOM 677 C C . PHE A 1 87 ? 17.899 -1.113 -12.547 1.00 94.38 87 PHE A C 1
ATOM 679 O O . PHE A 1 87 ? 18.915 -1.120 -13.237 1.00 94.38 87 PHE A O 1
ATOM 686 N N . PHE A 1 88 ? 16.711 -1.485 -13.034 1.00 93.69 88 PHE A N 1
ATOM 687 C CA . PHE A 1 88 ? 16.532 -1.922 -14.422 1.00 93.69 88 PHE A CA 1
ATOM 688 C C . PHE A 1 88 ? 16.852 -0.817 -15.431 1.00 93.69 88 PHE A C 1
ATOM 690 O O . PHE A 1 88 ? 17.458 -1.095 -16.461 1.00 93.69 88 PHE A O 1
ATOM 697 N N . CYS A 1 89 ? 16.491 0.432 -15.134 1.00 93.88 89 CYS A N 1
ATOM 698 C CA . CYS A 1 89 ? 16.795 1.572 -15.996 1.00 93.88 89 CYS A CA 1
ATOM 699 C C . CYS A 1 89 ? 18.310 1.828 -16.085 1.00 93.88 89 CYS A C 1
ATOM 701 O O . CYS A 1 89 ? 18.847 2.003 -17.176 1.00 93.88 89 CYS A O 1
ATOM 703 N N . LEU A 1 90 ? 19.018 1.775 -14.952 1.00 94.06 90 LEU A N 1
ATOM 704 C CA . LEU A 1 90 ? 20.477 1.895 -14.905 1.00 94.06 90 LEU A CA 1
ATOM 705 C C . LEU A 1 90 ? 21.169 0.733 -15.620 1.00 94.06 90 LEU A C 1
ATOM 707 O O . LEU A 1 90 ? 22.118 0.970 -16.359 1.00 94.06 90 LEU A O 1
ATOM 711 N N . LEU A 1 91 ? 20.687 -0.501 -15.444 1.00 93.56 91 LEU A N 1
ATOM 712 C CA . LEU A 1 91 ? 21.192 -1.653 -16.191 1.00 93.56 91 LEU A CA 1
ATOM 713 C C . LEU A 1 91 ? 20.973 -1.491 -17.696 1.00 93.56 91 LEU A C 1
ATOM 715 O O . LEU A 1 91 ? 21.897 -1.736 -18.462 1.00 93.56 91 LEU A O 1
ATOM 719 N N . ALA A 1 92 ? 19.790 -1.050 -18.127 1.00 92.25 92 ALA A N 1
ATOM 720 C CA . ALA A 1 92 ? 19.509 -0.805 -19.538 1.00 92.25 92 ALA A CA 1
ATOM 721 C C . ALA A 1 92 ? 20.435 0.277 -20.117 1.00 92.25 92 ALA A C 1
ATOM 723 O O . ALA A 1 92 ? 21.009 0.078 -21.183 1.00 92.25 92 ALA A O 1
ATOM 724 N N . LEU A 1 93 ? 20.641 1.384 -19.394 1.00 91.75 93 LEU A N 1
ATOM 725 C CA . LEU A 1 93 ? 21.586 2.432 -19.790 1.00 91.75 93 LEU A CA 1
ATOM 726 C C . LEU A 1 93 ? 23.022 1.910 -19.869 1.00 91.75 93 LEU A C 1
ATOM 728 O O . LEU A 1 93 ? 23.704 2.179 -20.852 1.00 91.75 93 LEU A O 1
ATOM 732 N N . LEU A 1 94 ? 23.467 1.140 -18.872 1.00 91.25 94 LEU A N 1
ATOM 733 C CA . LEU A 1 94 ? 24.789 0.518 -18.873 1.00 91.25 94 LEU A CA 1
ATOM 734 C C . LEU A 1 94 ? 24.963 -0.362 -20.116 1.00 91.25 94 LEU A C 1
ATOM 736 O O . LEU A 1 94 ? 25.926 -0.171 -20.852 1.00 91.25 94 LEU A O 1
ATOM 740 N N . ILE A 1 95 ? 24.004 -1.252 -20.386 1.00 90.81 95 ILE A N 1
ATOM 741 C CA . ILE A 1 95 ? 24.021 -2.137 -21.557 1.00 90.81 95 ILE A CA 1
ATOM 742 C C . ILE A 1 95 ? 24.143 -1.315 -22.846 1.00 90.81 95 ILE A C 1
ATOM 744 O O . ILE A 1 95 ? 25.058 -1.557 -23.630 1.00 90.81 95 ILE A O 1
ATOM 748 N N . ILE A 1 96 ? 23.305 -0.287 -23.019 1.00 89.38 96 ILE A N 1
ATOM 749 C CA . ILE A 1 96 ? 23.337 0.600 -24.195 1.00 89.38 96 ILE A CA 1
ATOM 750 C C . ILE A 1 96 ? 24.701 1.290 -24.348 1.00 89.38 96 ILE A C 1
ATOM 752 O O . ILE A 1 96 ? 25.205 1.407 -25.458 1.00 89.38 96 ILE A O 1
ATOM 756 N N . THR A 1 97 ? 25.328 1.732 -23.253 1.00 85.69 97 THR A N 1
ATOM 757 C CA . THR A 1 97 ? 26.659 2.369 -23.312 1.00 85.69 97 THR A CA 1
ATOM 758 C C . THR A 1 97 ? 27.804 1.391 -23.580 1.00 85.69 97 THR A C 1
ATOM 760 O O . THR A 1 97 ? 28.868 1.816 -24.025 1.00 85.69 97 THR A O 1
ATOM 763 N N . THR A 1 98 ? 27.611 0.098 -23.296 1.00 83.62 98 THR A N 1
ATOM 764 C CA . THR A 1 98 ? 28.624 -0.946 -23.519 1.00 83.62 98 THR A CA 1
ATOM 765 C C . THR A 1 98 ? 28.593 -1.547 -24.918 1.00 83.62 98 THR A C 1
ATOM 767 O O . THR A 1 98 ? 29.582 -2.162 -25.313 1.00 83.62 98 THR A O 1
ATOM 770 N N . GLU A 1 99 ? 27.509 -1.370 -25.679 1.00 74.31 99 GLU A N 1
ATOM 771 C CA . GLU A 1 99 ? 27.499 -1.734 -27.094 1.00 74.31 99 GLU A CA 1
ATOM 772 C C . GLU A 1 99 ? 28.255 -0.653 -27.883 1.00 74.31 99 GLU A C 1
ATOM 774 O O . GLU A 1 99 ? 27.805 0.495 -27.941 1.00 74.31 99 GLU A O 1
ATOM 779 N N . PRO A 1 100 ? 29.427 -0.959 -28.474 1.00 67.75 100 PRO A N 1
ATOM 780 C CA . PRO A 1 100 ? 30.072 -0.012 -29.365 1.00 67.75 100 PRO A CA 1
ATOM 781 C C . PRO A 1 100 ? 29.132 0.202 -30.549 1.00 67.75 100 PRO A C 1
ATOM 783 O O . PRO A 1 100 ? 28.781 -0.756 -31.236 1.00 67.75 100 PRO A O 1
ATOM 786 N N . VAL A 1 101 ? 28.710 1.452 -30.769 1.00 66.38 101 VAL A N 1
ATOM 787 C CA . VAL A 1 101 ? 27.964 1.845 -31.971 1.00 66.38 101 VAL A CA 1
ATOM 788 C C . VAL A 1 101 ? 28.730 1.278 -33.170 1.00 66.38 101 VAL A C 1
ATOM 790 O O . VAL A 1 101 ? 29.897 1.646 -33.337 1.00 66.38 101 VAL A O 1
ATOM 793 N N . PRO A 1 102 ? 28.148 0.348 -33.954 1.00 62.69 102 PRO A N 1
ATOM 794 C CA . PRO A 1 102 ? 28.820 -0.173 -35.129 1.00 62.69 102 PRO A CA 1
ATOM 795 C C . PRO A 1 102 ? 28.890 0.971 -36.143 1.00 62.69 102 PRO A C 1
ATOM 797 O O . PRO A 1 102 ? 27.895 1.295 -36.791 1.00 62.69 102 PRO A O 1
ATOM 800 N N . PHE A 1 103 ? 30.043 1.637 -36.191 1.00 59.47 103 PHE A N 1
ATOM 801 C CA . PHE A 1 103 ? 30.423 2.574 -37.244 1.00 59.47 103 PHE A CA 1
ATOM 802 C C . PHE A 1 103 ? 31.086 1.818 -38.393 1.00 59.47 103 PHE A C 1
ATOM 804 O O . PHE A 1 103 ? 31.878 0.889 -38.105 1.00 59.47 103 PHE A O 1
#

Sequence (103 aa):
MYDPNSPYRPPQPPPVYIIKEESFTSKAILTLVLYFVLYIPGLIANIVFWNEARNVQARTGRAPEGKGCLTAMLIMQLVGLILSGLFFCLLALLIITTEPVPF

Organism: NCBI:txid1707952

Foldseek 3Di:
DDDPPPPDDDPDDPPPPPPPQPACVVLLVVLVVCCVVPVVVSLVSLVVSLVVQVVVCVVVVDRGHCNVVSVVVNVVSVVVVVVVVVVVVVVVVVVVVPPDPPD

pLDDT: mean 78.65, std 9.85, range [54.34, 94.38]

Secondary structure (DSSP, 8-state):
---TT----PPPPPP--------HHHHHHHHHHHHHH-HHHHHHHHHHHHHHHHHHHHHHSSPPTTHHHHHHHHHHHHHHHHHHHHHHHHHHHHHHHHS----